Protein AF-A0A0Q5END2-F1 (afdb_monomer)

Foldseek 3Di:
DPPPPDDDPLVLLVLLVQCVDPPHPLVVSCVVVVHDSVVNVVSNVVRVPPDRDDDPPDDPQPDDDPVVVVVLCVLVVQLVVLCVVCVPPDLVVSLVSCVVGVVVSLVVSLVVLVVVLVVDDCVHPSVVVSCVCNVCSCVQCVCSNTSVDDNDCVVVCVVCVVVVVVPDD

Secondary structure (DSSP, 8-state):
--------HHHHHHHHHHHHSTT--HHHHHHHHT--HHHHHHHHHHHTTS--PPPPS--------HHHHHHHHHHHHHHHHHHHHTTTS-HHHHHHHIIIIIHHHHHHHHHHHHHHHHHS-TTSHHHHHHHHHHHTHHHHTGGGG-TTS-S-SHHHHHHHHHHHHT---

pLDDT: mean 84.84, std 13.51, range [31.88, 97.81]

Radius of gyration: 23.33 Å; Cα contacts (8 Å, |Δi|>4): 113; chains: 1; bounding box: 40×26×67 Å

Structure (mmCIF, N/CA/C/O backbone):
data_AF-A0A0Q5END2-F1
#
_entry.id   AF-A0A0Q5END2-F1
#
loop_
_atom_site.group_PDB
_atom_site.id
_atom_site.type_symbol
_atom_site.label_atom_id
_atom_site.label_alt_id
_atom_site.label_comp_id
_atom_site.label_asym_id
_atom_site.label_entity_id
_atom_site.label_seq_id
_atom_site.pdbx_PDB_ins_code
_atom_site.Cartn_x
_atom_site.Cartn_y
_atom_site.Cartn_z
_atom_site.occupancy
_atom_site.B_iso_or_equiv
_atom_site.auth_seq_id
_atom_site.auth_comp_id
_atom_site.auth_asym_id
_atom_site.auth_atom_id
_atom_site.pdbx_PDB_model_num
ATOM 1 N N . MET A 1 1 ? -13.188 -2.580 -18.849 1.00 35.12 1 MET A N 1
ATOM 2 C CA . MET A 1 1 ? -12.031 -1.657 -18.901 1.00 35.12 1 MET A CA 1
ATOM 3 C C . MET A 1 1 ? -10.994 -2.276 -19.834 1.00 35.12 1 MET A C 1
ATOM 5 O O . MET A 1 1 ? -10.419 -3.290 -19.471 1.00 35.12 1 MET A O 1
ATOM 9 N N . ARG A 1 2 ? -10.804 -1.771 -21.066 1.00 31.88 2 ARG A N 1
ATOM 10 C CA . ARG A 1 2 ? -9.728 -2.284 -21.938 1.00 31.88 2 ARG A CA 1
ATOM 11 C C . ARG A 1 2 ? -8.402 -1.859 -21.320 1.00 31.88 2 ARG A C 1
ATOM 13 O O . ARG A 1 2 ? -8.090 -0.669 -21.341 1.00 31.88 2 ARG A O 1
ATOM 20 N N . GLN A 1 3 ? -7.654 -2.800 -20.749 1.00 37.84 3 GLN A N 1
ATOM 21 C CA . GLN A 1 3 ? -6.280 -2.534 -20.344 1.00 37.84 3 GLN A CA 1
ATOM 22 C C . GLN A 1 3 ? -5.531 -2.031 -21.581 1.00 37.84 3 GLN A C 1
ATOM 24 O O . GLN A 1 3 ? -5.360 -2.754 -22.563 1.00 37.84 3 GLN A O 1
ATOM 29 N N . ARG A 1 4 ? -5.128 -0.757 -21.579 1.00 42.62 4 ARG A N 1
ATOM 30 C CA . ARG A 1 4 ? -4.182 -0.249 -22.572 1.00 42.62 4 ARG A CA 1
ATOM 31 C C . ARG A 1 4 ? -2.827 -0.846 -22.214 1.00 42.62 4 ARG A C 1
ATOM 33 O O . ARG A 1 4 ? -2.048 -0.216 -21.508 1.00 42.62 4 ARG A O 1
ATOM 40 N N . SER A 1 5 ? -2.577 -2.077 -22.658 1.00 53.75 5 SER A N 1
ATOM 41 C CA . SER A 1 5 ? -1.250 -2.678 -22.568 1.00 53.75 5 SER A CA 1
ATOM 42 C C . SER A 1 5 ? -0.277 -1.771 -23.322 1.00 53.75 5 SER A C 1
ATOM 44 O O . SER A 1 5 ? -0.381 -1.579 -24.538 1.00 53.75 5 SER A O 1
ATOM 46 N N . SER A 1 6 ? 0.610 -1.114 -22.577 1.00 71.12 6 SER A N 1
ATOM 47 C CA . SER A 1 6 ? 1.677 -0.311 -23.155 1.00 71.12 6 SER A CA 1
ATOM 48 C C . SER A 1 6 ? 2.852 -1.237 -23.426 1.00 71.12 6 SER A C 1
ATOM 50 O O . SER A 1 6 ? 3.578 -1.622 -22.514 1.00 71.12 6 SER A O 1
ATOM 52 N N . TYR A 1 7 ? 3.021 -1.623 -24.687 1.00 79.62 7 TYR A N 1
ATOM 53 C CA . TYR A 1 7 ? 4.130 -2.480 -25.089 1.00 79.62 7 TYR A CA 1
ATOM 54 C C . TYR A 1 7 ? 5.483 -1.776 -24.906 1.00 79.62 7 TYR A C 1
ATOM 56 O O . TYR A 1 7 ? 5.626 -0.585 -25.218 1.00 79.62 7 TYR A O 1
ATOM 64 N N . LEU A 1 8 ? 6.488 -2.532 -24.456 1.00 78.25 8 LEU A N 1
ATOM 65 C CA . LEU A 1 8 ? 7.863 -2.054 -24.303 1.00 78.25 8 LEU A CA 1
ATOM 66 C C . LEU A 1 8 ? 8.429 -1.568 -25.649 1.00 78.25 8 LEU A C 1
ATOM 68 O O . LEU A 1 8 ? 8.179 -2.160 -26.698 1.00 78.25 8 LEU A O 1
ATOM 72 N N . LYS A 1 9 ? 9.223 -0.489 -25.632 1.00 82.69 9 LYS A N 1
ATOM 73 C CA . LYS A 1 9 ? 9.888 0.057 -26.833 1.00 82.69 9 LYS A CA 1
ATOM 74 C C . LYS A 1 9 ? 10.705 -0.992 -27.620 1.00 82.69 9 LYS A C 1
ATOM 76 O O . LYS A 1 9 ? 10.513 -1.037 -28.833 1.00 82.69 9 LYS A O 1
ATOM 81 N N . PRO A 1 10 ? 11.562 -1.825 -26.993 1.00 80.69 10 PRO A N 1
ATOM 82 C CA . PRO A 1 10 ? 12.316 -2.851 -27.724 1.00 80.69 10 PRO A CA 1
ATOM 83 C C . PRO A 1 10 ? 11.417 -3.932 -28.340 1.00 80.69 10 PRO A C 1
ATOM 85 O O . PRO A 1 10 ? 11.658 -4.354 -29.465 1.00 80.69 10 PRO A O 1
ATOM 88 N N . PHE A 1 11 ? 10.312 -4.287 -27.680 1.00 84.50 11 PHE A N 1
ATOM 89 C CA . PHE A 1 11 ? 9.318 -5.208 -28.237 1.00 84.50 11 PHE A CA 1
ATOM 90 C C . PHE A 1 11 ? 8.635 -4.643 -29.489 1.00 84.50 11 PHE A C 1
ATOM 92 O O . PHE A 1 11 ? 8.530 -5.328 -30.502 1.00 84.50 11 PHE A O 1
ATOM 99 N N . LYS A 1 12 ? 8.237 -3.362 -29.472 1.00 88.19 12 LYS A N 1
ATOM 100 C CA . LYS A 1 12 ? 7.684 -2.695 -30.666 1.00 88.19 12 LYS A CA 1
ATOM 101 C C . LYS A 1 12 ? 8.675 -2.697 -31.834 1.00 88.19 12 LYS A C 1
ATOM 103 O O . LYS A 1 12 ? 8.259 -2.905 -32.969 1.00 88.19 12 LYS A O 1
ATOM 108 N N . ALA A 1 13 ? 9.963 -2.477 -31.556 1.00 86.81 13 ALA A N 1
ATOM 109 C CA . ALA A 1 13 ? 11.016 -2.521 -32.569 1.00 86.81 13 ALA A CA 1
ATOM 110 C C . ALA A 1 13 ? 11.184 -3.927 -33.163 1.00 86.81 13 ALA A C 1
ATOM 112 O O . ALA A 1 13 ? 11.225 -4.066 -34.382 1.00 86.81 13 ALA A O 1
ATOM 113 N N . GLN A 1 14 ? 11.195 -4.962 -32.319 1.00 86.12 14 GLN A N 1
ATOM 114 C CA . GLN A 1 14 ? 11.286 -6.355 -32.756 1.00 86.12 14 GLN A CA 1
ATOM 115 C C . GLN A 1 14 ? 10.126 -6.746 -33.680 1.00 86.12 14 GLN A C 1
ATOM 117 O O . GLN A 1 14 ? 10.360 -7.221 -34.789 1.00 86.12 14 GLN A O 1
ATOM 122 N N . VAL A 1 15 ? 8.882 -6.496 -33.258 1.00 88.50 15 VAL A N 1
ATOM 123 C CA . VAL A 1 15 ? 7.682 -6.827 -34.047 1.00 88.50 15 VAL A CA 1
ATOM 124 C C . VAL A 1 15 ? 7.697 -6.111 -35.402 1.00 88.50 15 VAL A C 1
ATOM 126 O O . VAL A 1 15 ? 7.313 -6.692 -36.416 1.00 88.50 15 VAL A O 1
ATOM 129 N N . VAL A 1 16 ? 8.176 -4.862 -35.449 1.00 89.44 16 VAL A N 1
ATOM 130 C CA . VAL A 1 16 ? 8.304 -4.112 -36.707 1.00 89.44 16 VAL A CA 1
ATOM 131 C C . VAL A 1 16 ? 9.389 -4.704 -37.607 1.00 89.44 16 VAL A C 1
ATOM 133 O O . VAL A 1 16 ? 9.127 -4.863 -38.794 1.00 89.44 16 VAL A O 1
ATOM 136 N N . GLN A 1 17 ? 10.554 -5.095 -37.083 1.00 87.56 17 GLN A N 1
ATOM 137 C CA . GLN A 1 17 ? 11.587 -5.744 -37.903 1.00 87.56 17 GLN A CA 1
ATOM 138 C C . GLN A 1 17 ? 11.162 -7.117 -38.426 1.00 87.56 17 GLN A C 1
ATOM 140 O O . GLN A 1 17 ? 11.473 -7.462 -39.562 1.00 87.56 17 GLN A O 1
ATOM 145 N N . GLU A 1 18 ? 10.412 -7.895 -37.645 1.00 86.75 18 GLU A N 1
ATOM 146 C CA . GLU A 1 18 ? 9.838 -9.156 -38.125 1.00 86.75 18 GLU A CA 1
ATOM 147 C C . GLU A 1 18 ? 8.884 -8.937 -39.305 1.00 86.75 18 GLU A C 1
ATOM 149 O O . GLU A 1 18 ? 8.900 -9.726 -40.246 1.00 86.75 18 GLU A O 1
ATOM 154 N N . CYS A 1 19 ? 8.131 -7.831 -39.315 1.00 88.94 19 CYS A N 1
ATOM 155 C CA . CYS A 1 19 ? 7.291 -7.444 -40.453 1.00 88.94 19 CYS A CA 1
ATOM 156 C C . CYS A 1 19 ? 8.081 -7.003 -41.696 1.00 88.94 19 CYS A C 1
ATOM 158 O O . CYS A 1 19 ? 7.506 -6.975 -42.780 1.00 88.94 19 CYS A O 1
ATOM 160 N N . LEU A 1 20 ? 9.350 -6.610 -41.551 1.00 86.69 20 LEU A N 1
ATOM 161 C CA . LEU A 1 20 ? 10.201 -6.149 -42.657 1.00 86.69 20 LEU A CA 1
ATOM 162 C C . LEU A 1 20 ? 10.998 -7.288 -43.313 1.00 86.69 20 LEU A C 1
ATOM 164 O O . LEU A 1 20 ? 11.637 -7.067 -44.341 1.00 86.69 20 LEU A O 1
ATOM 168 N N . LYS A 1 21 ? 10.963 -8.507 -42.754 1.00 84.88 21 LYS A N 1
ATOM 169 C CA . LYS A 1 21 ? 11.630 -9.675 -43.344 1.00 84.88 21 LYS A CA 1
ATOM 170 C C . LYS A 1 21 ? 10.970 -10.063 -44.681 1.00 84.88 21 LYS A C 1
ATOM 172 O O . LYS A 1 21 ? 9.739 -10.055 -44.770 1.00 84.88 21 LYS A O 1
ATOM 177 N N . PRO A 1 22 ? 11.745 -10.459 -45.709 1.00 81.19 22 PRO A N 1
ATOM 178 C CA . PRO A 1 22 ? 11.190 -10.932 -46.976 1.00 81.19 22 PRO A CA 1
ATOM 179 C C . PRO A 1 22 ? 10.211 -12.095 -46.756 1.00 81.19 22 PRO A C 1
ATOM 181 O O . PRO A 1 22 ? 10.548 -13.070 -46.089 1.00 81.19 22 PRO A O 1
ATOM 184 N N . GLY A 1 23 ? 8.990 -11.981 -47.289 1.00 78.81 23 GLY A N 1
ATOM 185 C CA . GLY A 1 23 ? 7.934 -12.994 -47.144 1.00 78.81 23 GLY A CA 1
ATOM 186 C C . GLY A 1 23 ? 7.081 -12.892 -45.870 1.00 78.81 23 GLY A C 1
ATOM 187 O O . GLY A 1 23 ? 6.100 -13.623 -45.746 1.00 78.81 23 GLY A O 1
ATOM 188 N N . ALA A 1 24 ? 7.386 -11.979 -44.942 1.00 82.06 24 ALA A N 1
ATOM 189 C CA . ALA A 1 24 ? 6.563 -11.760 -43.756 1.00 82.06 24 ALA A CA 1
ATOM 190 C C . ALA A 1 24 ? 5.330 -10.892 -44.070 1.00 82.06 24 ALA A C 1
ATOM 192 O O . ALA A 1 24 ? 5.428 -9.812 -44.651 1.00 82.06 24 ALA A O 1
ATOM 193 N N . SER A 1 25 ? 4.149 -11.338 -43.636 1.00 88.19 25 SER A N 1
ATOM 194 C CA . SER A 1 25 ? 2.921 -10.537 -43.669 1.00 88.19 25 SER A CA 1
ATOM 195 C C . SER A 1 25 ? 2.662 -9.909 -42.303 1.00 88.19 25 SER A C 1
ATOM 197 O O . SER A 1 25 ? 2.681 -10.605 -41.288 1.00 88.19 25 SER A O 1
ATOM 199 N N . VAL A 1 26 ? 2.315 -8.617 -42.275 1.00 86.19 26 VAL A N 1
ATOM 200 C CA . VAL A 1 26 ? 1.915 -7.904 -41.043 1.00 86.19 26 VAL A CA 1
ATOM 201 C C . VAL A 1 26 ? 0.781 -8.636 -40.317 1.00 86.19 26 VAL A C 1
ATOM 203 O O . VAL A 1 26 ? 0.742 -8.642 -39.091 1.00 86.19 26 VAL A O 1
ATOM 206 N N . SER A 1 27 ? -0.127 -9.283 -41.053 1.00 84.69 27 SER A N 1
ATOM 207 C CA . SER A 1 27 ? -1.217 -10.076 -40.472 1.00 84.69 27 SER A CA 1
ATOM 208 C C . SER A 1 27 ? -0.718 -11.376 -39.832 1.00 84.69 27 SER A C 1
ATOM 210 O O . SER A 1 27 ? -1.225 -11.771 -38.789 1.00 84.69 27 SER A O 1
ATOM 212 N N . SER A 1 28 ? 0.300 -12.015 -40.413 1.00 85.88 28 SER A N 1
ATOM 213 C CA . SER A 1 28 ? 0.910 -13.228 -39.852 1.00 85.88 28 SER A CA 1
ATOM 214 C C . SER A 1 28 ? 1.680 -12.920 -38.567 1.00 85.88 28 SER A C 1
ATOM 216 O O . SER A 1 28 ? 1.542 -13.636 -37.580 1.00 85.88 28 SER A O 1
ATOM 218 N N . VAL A 1 29 ? 2.441 -11.820 -38.556 1.00 87.81 29 VAL A N 1
ATOM 219 C CA . VAL A 1 29 ? 3.177 -11.348 -37.370 1.00 87.81 29 VAL A CA 1
ATOM 220 C C . VAL A 1 29 ? 2.207 -10.861 -36.281 1.00 87.81 29 VAL A C 1
ATOM 222 O O . VAL A 1 29 ? 2.410 -11.091 -35.094 1.00 87.81 29 VAL A O 1
ATOM 225 N N . ALA A 1 30 ? 1.096 -10.230 -36.666 1.00 88.00 30 ALA A N 1
ATOM 226 C CA . ALA A 1 30 ? 0.017 -9.876 -35.744 1.00 88.00 30 ALA A CA 1
ATOM 227 C C . ALA A 1 30 ? -0.544 -11.100 -35.001 1.00 88.00 30 ALA A C 1
ATOM 229 O O . ALA A 1 30 ? -0.696 -11.052 -33.781 1.00 88.00 30 ALA A O 1
ATOM 230 N N . ILE A 1 31 ? -0.807 -12.198 -35.718 1.00 86.12 31 ILE A N 1
ATOM 231 C CA . ILE A 1 31 ? -1.319 -13.443 -35.128 1.00 86.12 31 ILE A CA 1
ATOM 232 C C . ILE A 1 31 ? -0.282 -14.071 -34.193 1.00 86.12 31 ILE A C 1
ATOM 234 O O . ILE A 1 31 ? -0.633 -14.425 -33.071 1.00 86.12 31 ILE A O 1
ATOM 238 N N . SER A 1 32 ? 0.987 -14.155 -34.607 1.00 82.81 32 SER A N 1
ATOM 239 C CA . SER A 1 32 ? 2.033 -14.796 -33.796 1.00 82.81 32 SER A CA 1
ATOM 240 C C . SER A 1 32 ? 2.274 -14.093 -32.458 1.00 82.81 32 SER A C 1
ATOM 242 O O . SER A 1 32 ? 2.591 -14.750 -31.473 1.00 82.81 32 SER A O 1
ATOM 244 N N . HIS A 1 33 ? 2.102 -12.769 -32.412 1.00 84.38 33 HIS A N 1
ATOM 245 C CA . HIS A 1 33 ? 2.287 -11.965 -31.198 1.00 84.38 33 HIS A CA 1
ATOM 246 C C . HIS A 1 33 ? 0.977 -11.637 -30.462 1.00 84.38 33 HIS A C 1
ATOM 248 O O . HIS A 1 33 ? 1.009 -10.963 -29.433 1.00 84.38 33 HIS A O 1
ATOM 254 N N . GLY A 1 34 ? -0.183 -12.058 -30.982 1.00 84.62 34 GLY A N 1
ATOM 255 C CA . GLY A 1 34 ? -1.494 -11.711 -30.417 1.00 84.62 34 GLY A CA 1
ATOM 256 C C . GLY A 1 34 ? -1.815 -10.208 -30.464 1.00 84.62 34 GLY A C 1
ATOM 257 O O . GLY A 1 34 ? -2.569 -9.700 -29.633 1.00 84.62 34 GLY A O 1
ATOM 258 N N . ILE A 1 35 ? -1.234 -9.469 -31.415 1.00 87.94 35 ILE A N 1
ATOM 259 C CA . ILE A 1 35 ? -1.378 -8.012 -31.553 1.00 87.94 35 ILE A CA 1
ATOM 260 C C . ILE A 1 35 ? -2.299 -7.701 -32.730 1.00 87.94 35 ILE A C 1
ATOM 262 O O . ILE A 1 35 ? -2.184 -8.285 -33.799 1.00 87.94 35 ILE A O 1
ATOM 266 N N . ASN A 1 36 ? -3.176 -6.704 -32.602 1.00 87.38 36 ASN A N 1
ATOM 267 C CA . ASN A 1 36 ? -3.969 -6.242 -33.741 1.00 87.38 36 ASN A CA 1
ATOM 268 C C . ASN A 1 36 ? -3.071 -5.620 -34.835 1.00 87.38 36 ASN A C 1
ATOM 270 O O . ASN A 1 36 ? -2.313 -4.686 -34.570 1.00 87.38 36 ASN A O 1
ATOM 274 N N . ALA A 1 37 ? -3.215 -6.055 -36.090 1.00 88.12 37 ALA A N 1
ATOM 275 C CA . ALA A 1 37 ? -2.413 -5.565 -37.217 1.00 88.12 37 ALA A CA 1
ATOM 276 C C . ALA A 1 37 ? -2.473 -4.033 -37.418 1.00 88.12 37 ALA A C 1
ATOM 278 O O . ALA A 1 37 ? -1.511 -3.426 -37.886 1.00 88.12 37 ALA A O 1
ATOM 279 N N . SER A 1 38 ? -3.576 -3.368 -37.048 1.00 88.38 38 SER A N 1
ATOM 280 C CA . SER A 1 38 ? -3.676 -1.897 -37.084 1.00 88.38 38 SER A CA 1
ATOM 281 C C . SER A 1 38 ? -2.704 -1.207 -36.120 1.00 88.38 38 SER A C 1
ATOM 283 O O . SER A 1 38 ? -2.240 -0.103 -36.398 1.00 88.38 38 SER A O 1
ATOM 285 N N . VAL A 1 39 ? -2.356 -1.862 -35.010 1.00 88.75 39 VAL A N 1
ATOM 286 C CA . VAL A 1 39 ? -1.393 -1.363 -34.024 1.00 88.75 39 VAL A CA 1
ATOM 287 C C . VAL A 1 39 ? 0.025 -1.455 -34.582 1.00 88.75 39 VAL A C 1
ATOM 289 O O . VAL A 1 39 ? 0.769 -0.482 -34.500 1.00 88.75 39 VAL A O 1
ATOM 292 N N . ILE A 1 40 ? 0.367 -2.567 -35.238 1.00 88.00 40 ILE A N 1
ATOM 293 C CA . ILE A 1 40 ? 1.675 -2.754 -35.886 1.00 88.00 40 ILE A CA 1
ATOM 294 C C . ILE A 1 40 ? 1.878 -1.731 -37.013 1.00 88.00 40 ILE A C 1
ATOM 296 O O . ILE A 1 40 ? 2.938 -1.113 -37.106 1.00 88.00 40 ILE A O 1
ATOM 300 N N . ARG A 1 41 ? 0.837 -1.453 -37.813 1.00 88.88 41 ARG A N 1
ATOM 301 C CA . ARG A 1 41 ? 0.872 -0.405 -38.854 1.00 88.88 41 ARG A CA 1
ATOM 302 C C . ARG A 1 41 ? 1.186 0.986 -38.304 1.00 88.88 41 ARG A C 1
ATOM 304 O O . ARG A 1 41 ? 1.881 1.749 -38.964 1.00 88.88 41 ARG A O 1
ATOM 311 N N . LYS A 1 42 ? 0.737 1.305 -37.085 1.00 90.75 42 LYS A N 1
ATOM 312 C CA . LYS A 1 42 ? 1.094 2.564 -36.409 1.00 90.75 42 LYS A CA 1
ATOM 313 C C . LYS A 1 42 ? 2.552 2.590 -35.944 1.00 90.75 42 LYS A C 1
ATOM 315 O O . LYS A 1 42 ? 3.124 3.666 -35.817 1.00 90.75 42 LYS A O 1
ATOM 320 N N . TRP A 1 43 ? 3.152 1.435 -35.662 1.00 91.38 43 TRP A N 1
ATOM 321 C CA . TRP A 1 43 ? 4.543 1.342 -3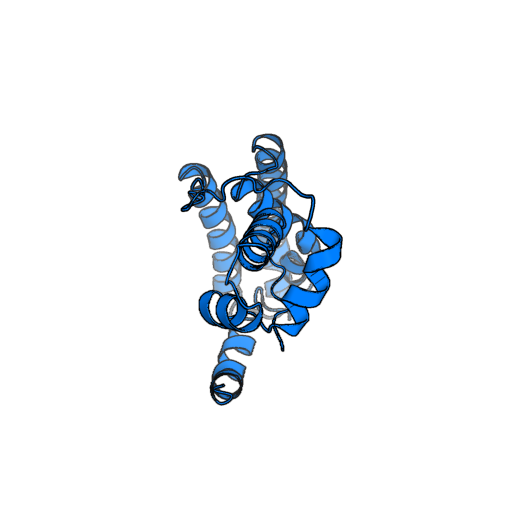5.205 1.00 91.38 43 TRP A CA 1
ATOM 322 C C . TRP A 1 43 ? 5.551 1.343 -36.350 1.00 91.38 43 TRP A C 1
ATOM 324 O O . TRP A 1 43 ? 6.653 1.851 -36.163 1.00 91.38 43 TRP A O 1
ATOM 334 N N . LEU A 1 44 ? 5.166 0.837 -37.523 1.00 88.19 44 LEU A N 1
ATOM 335 C CA . LEU A 1 44 ? 5.999 0.774 -38.725 1.00 88.19 44 LEU A CA 1
ATOM 336 C C . LEU A 1 44 ? 6.795 2.066 -39.001 1.00 88.19 44 LEU A C 1
ATOM 338 O O . LEU A 1 44 ? 8.018 1.979 -39.019 1.00 88.19 44 LEU A O 1
ATOM 342 N N . PRO A 1 45 ? 6.191 3.265 -39.123 1.00 90.31 45 PRO A N 1
ATOM 343 C CA . PRO A 1 45 ? 6.963 4.484 -39.397 1.00 90.31 45 PRO A CA 1
ATOM 344 C C . PRO A 1 45 ? 7.853 4.941 -38.227 1.00 90.31 45 PRO A C 1
ATOM 346 O O . PRO A 1 45 ? 8.793 5.695 -38.431 1.00 90.31 45 PRO A O 1
ATOM 349 N N . ILE A 1 46 ? 7.579 4.503 -36.995 1.00 88.44 46 ILE A N 1
ATOM 350 C CA . ILE A 1 46 ? 8.265 4.976 -35.777 1.00 88.44 46 ILE A CA 1
ATOM 351 C C . ILE A 1 46 ? 9.485 4.106 -35.431 1.00 88.44 46 ILE A C 1
ATOM 353 O O . ILE A 1 46 ? 10.412 4.563 -34.754 1.00 88.44 46 ILE A O 1
ATOM 357 N N . TYR A 1 47 ? 9.457 2.833 -35.831 1.00 87.44 47 TYR A N 1
ATOM 358 C CA . TYR A 1 47 ? 10.431 1.819 -35.423 1.00 87.44 47 TYR A CA 1
ATOM 359 C C . TYR A 1 47 ? 11.134 1.118 -36.597 1.00 87.44 47 TYR A C 1
ATOM 361 O O . TYR A 1 47 ? 11.979 0.264 -36.337 1.00 87.44 47 TYR A O 1
ATOM 369 N N . ARG A 1 48 ? 10.836 1.485 -37.856 1.00 83.19 48 ARG A N 1
ATOM 370 C CA . ARG A 1 48 ? 11.475 0.919 -39.062 1.00 83.19 48 ARG A CA 1
ATOM 371 C C . ARG A 1 48 ? 13.001 0.992 -39.016 1.00 83.19 48 ARG A C 1
ATOM 373 O O . ARG A 1 48 ? 13.646 -0.009 -39.288 1.00 83.19 48 ARG A O 1
ATOM 380 N N . ASP A 1 49 ? 13.551 2.136 -38.622 1.00 83.38 49 ASP A N 1
ATOM 381 C CA . ASP A 1 49 ? 15.003 2.372 -38.640 1.00 83.38 49 ASP A CA 1
ATOM 382 C C . ASP A 1 49 ? 15.645 2.212 -37.254 1.00 83.38 49 ASP A C 1
ATOM 384 O O . ASP A 1 49 ? 16.805 2.562 -37.040 1.00 83.38 49 ASP A O 1
ATOM 388 N N . LYS A 1 50 ? 14.887 1.713 -36.267 1.00 80.50 50 LYS A N 1
ATOM 389 C CA . LYS A 1 50 ? 15.400 1.544 -34.906 1.00 80.50 50 LYS A CA 1
ATOM 390 C C . LYS A 1 50 ? 16.083 0.187 -34.758 1.00 80.50 50 LYS A C 1
ATOM 392 O O . LYS A 1 50 ? 15.479 -0.826 -35.116 1.00 80.50 50 LYS A O 1
ATOM 397 N N . PRO A 1 51 ? 17.290 0.141 -34.167 1.00 72.12 51 PRO A N 1
ATOM 398 C CA . PRO A 1 51 ? 17.972 -1.116 -33.911 1.00 72.12 51 PRO A CA 1
ATOM 399 C C . PRO A 1 51 ? 17.159 -1.975 -32.937 1.00 72.12 51 PRO A C 1
ATOM 401 O O . PRO A 1 51 ? 16.604 -1.478 -31.949 1.00 72.12 51 PRO A O 1
ATOM 404 N N . VAL A 1 52 ? 17.092 -3.277 -33.213 1.00 69.94 52 VAL A N 1
ATOM 405 C CA . VAL A 1 52 ? 16.486 -4.253 -32.300 1.00 69.94 52 VAL A CA 1
ATOM 406 C C . VAL A 1 52 ? 17.503 -4.541 -31.214 1.00 69.94 52 VAL A C 1
ATOM 408 O O . VAL A 1 52 ? 18.439 -5.309 -31.412 1.00 69.94 52 VAL A O 1
ATOM 411 N N . ALA A 1 53 ? 17.327 -3.909 -30.058 1.00 67.88 53 ALA A N 1
ATOM 412 C CA . ALA A 1 53 ? 17.981 -4.395 -28.856 1.00 67.88 53 ALA A CA 1
ATOM 413 C C . ALA A 1 53 ? 17.404 -5.789 -28.543 1.00 67.88 53 ALA A C 1
ATOM 415 O O . ALA A 1 53 ? 16.173 -5.919 -28.532 1.00 67.88 53 ALA A O 1
ATOM 416 N N . PRO A 1 54 ? 18.237 -6.817 -28.298 1.00 63.44 54 PRO A N 1
ATOM 417 C CA . PRO A 1 54 ? 17.743 -8.121 -27.887 1.00 63.44 54 PRO A CA 1
ATOM 418 C C . PRO A 1 54 ? 16.880 -7.941 -26.638 1.00 63.44 54 PRO A C 1
ATOM 420 O O . PRO A 1 54 ? 17.341 -7.392 -25.635 1.00 63.44 54 PRO A O 1
ATOM 423 N N . LEU A 1 55 ? 15.619 -8.372 -26.696 1.00 59.66 55 LEU A N 1
ATOM 424 C CA . LEU A 1 55 ? 14.856 -8.544 -25.470 1.00 59.66 55 LEU A CA 1
ATOM 425 C C . LEU A 1 55 ? 15.518 -9.691 -24.703 1.00 59.66 55 LEU A C 1
ATOM 427 O O . LEU A 1 55 ? 15.632 -10.783 -25.264 1.00 59.66 55 LEU A O 1
ATOM 431 N N . PRO A 1 56 ? 15.958 -9.499 -23.450 1.00 55.62 56 PRO A N 1
ATOM 432 C CA . PRO A 1 56 ? 16.296 -10.646 -22.629 1.00 55.62 56 PRO A CA 1
ATOM 433 C C . PRO A 1 56 ? 15.033 -11.508 -22.515 1.00 55.62 56 PRO A C 1
ATOM 435 O O . PRO A 1 56 ? 13.982 -11.024 -22.091 1.00 55.62 56 PRO A O 1
ATOM 438 N N . ALA A 1 57 ? 15.132 -12.775 -22.932 1.00 61.19 57 ALA A N 1
ATOM 439 C CA . ALA A 1 57 ? 14.027 -13.744 -22.925 1.00 61.19 57 ALA A CA 1
ATOM 440 C C . ALA A 1 57 ? 13.400 -13.923 -21.528 1.00 61.19 57 ALA A C 1
ATOM 442 O O . ALA A 1 57 ? 12.270 -14.379 -21.387 1.00 61.19 57 ALA A O 1
ATOM 443 N N . PHE A 1 58 ? 14.133 -13.505 -20.499 1.00 57.19 58 PHE A N 1
ATOM 444 C CA . PHE A 1 58 ? 13.706 -13.402 -19.122 1.00 57.19 58 PHE A CA 1
ATOM 445 C C . PHE A 1 58 ? 14.382 -12.163 -18.531 1.00 57.19 58 PHE A C 1
ATOM 447 O O . PHE A 1 58 ? 15.609 -12.100 -18.475 1.00 57.19 58 PHE A O 1
ATOM 454 N N . VAL A 1 59 ? 13.606 -11.159 -18.117 1.00 58.88 59 VAL A N 1
ATOM 455 C CA . VAL A 1 59 ? 14.113 -10.157 -17.173 1.00 58.88 59 VAL A CA 1
ATOM 456 C C . VAL A 1 59 ? 13.921 -10.783 -15.796 1.00 58.88 59 VAL A C 1
ATOM 458 O O . VAL A 1 59 ? 12.778 -10.807 -15.332 1.00 58.88 59 VAL A O 1
ATOM 461 N N . PRO A 1 60 ? 14.968 -11.322 -15.143 1.00 51.53 60 PRO A N 1
ATOM 462 C CA . PRO A 1 60 ? 14.838 -11.728 -13.756 1.00 51.53 60 PRO A CA 1
ATOM 463 C C . PRO A 1 60 ? 14.390 -10.502 -12.967 1.00 51.53 60 PRO A C 1
ATOM 465 O O . PRO A 1 60 ? 15.097 -9.494 -12.904 1.00 51.53 60 PRO A O 1
ATOM 468 N N . LEU A 1 61 ? 13.189 -10.570 -12.391 1.00 57.56 61 LEU A N 1
ATOM 469 C CA . LEU A 1 61 ? 12.824 -9.661 -11.319 1.00 57.56 61 LEU A CA 1
ATOM 470 C C . LEU A 1 61 ? 13.836 -9.940 -10.221 1.00 57.56 61 LEU A C 1
ATOM 472 O O . LEU A 1 61 ? 13.784 -11.004 -9.608 1.00 57.56 61 LEU A O 1
ATOM 476 N N . GLN A 1 62 ? 14.802 -9.041 -10.034 1.00 60.19 62 GLN A N 1
ATOM 477 C CA . GLN A 1 62 ? 15.685 -9.160 -8.889 1.00 60.19 62 GLN A CA 1
ATOM 478 C C . GLN A 1 62 ? 14.792 -9.081 -7.651 1.00 60.19 62 GLN A C 1
ATOM 480 O O . GLN A 1 62 ? 14.105 -8.066 -7.475 1.00 60.19 62 GLN A O 1
ATOM 485 N N . PRO A 1 63 ? 14.697 -10.170 -6.870 1.00 60.09 63 PRO A N 1
ATOM 486 C CA . PRO A 1 63 ? 13.829 -10.183 -5.717 1.00 60.09 63 PRO A CA 1
ATOM 487 C C . PRO A 1 63 ? 14.345 -9.136 -4.739 1.00 60.09 63 PRO A C 1
ATOM 489 O O . PRO A 1 63 ? 15.554 -8.964 -4.567 1.00 60.09 63 PRO A O 1
ATOM 492 N N . MET A 1 64 ? 13.409 -8.438 -4.102 1.00 63.22 64 MET A N 1
ATOM 493 C CA . MET A 1 64 ? 13.702 -7.639 -2.919 1.00 63.22 64 MET A CA 1
ATOM 494 C C . MET A 1 64 ? 14.597 -8.446 -1.974 1.00 63.22 64 MET A C 1
ATOM 496 O O . MET A 1 64 ? 14.294 -9.624 -1.745 1.00 63.22 64 MET A O 1
ATOM 500 N N . PRO A 1 65 ? 15.662 -7.858 -1.398 1.00 70.00 65 PRO A N 1
ATOM 501 C CA . PRO A 1 65 ? 16.392 -8.538 -0.344 1.00 70.00 65 PRO A CA 1
ATOM 502 C C . PRO A 1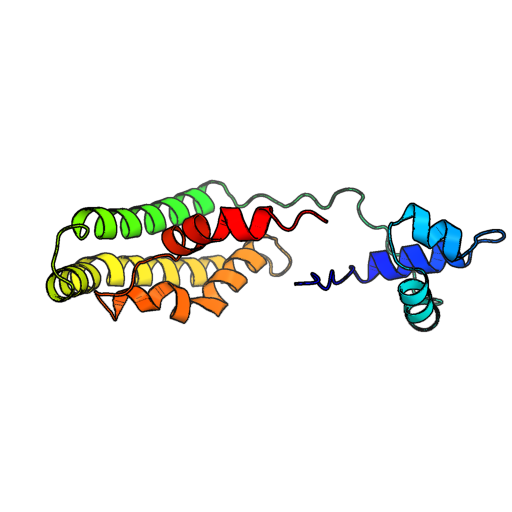 65 ? 15.392 -8.934 0.745 1.00 70.00 65 PRO A C 1
ATOM 504 O O . PRO A 1 65 ? 14.588 -8.110 1.182 1.00 70.00 65 PRO A O 1
ATOM 507 N N . LYS A 1 66 ? 15.412 -10.208 1.147 1.00 73.75 66 LYS A N 1
ATOM 508 C CA . LYS A 1 66 ? 14.412 -10.817 2.042 1.00 73.75 66 LYS A CA 1
ATOM 509 C C . LYS A 1 66 ? 14.140 -9.967 3.295 1.00 73.75 66 LYS A C 1
ATOM 511 O O . LYS A 1 66 ? 12.988 -9.774 3.662 1.00 73.75 66 LYS A O 1
ATOM 516 N N . GLN A 1 67 ? 15.192 -9.374 3.854 1.00 73.62 67 GLN A N 1
ATOM 517 C CA . GLN A 1 67 ? 15.143 -8.495 5.027 1.00 73.62 67 GLN A CA 1
ATOM 518 C C . GLN A 1 67 ? 14.301 -7.224 4.807 1.00 73.62 67 GLN A C 1
ATOM 520 O O . GLN A 1 67 ? 13.548 -6.831 5.694 1.00 73.62 67 GLN A O 1
ATOM 525 N N . LEU A 1 68 ? 14.369 -6.598 3.622 1.00 75.69 68 LEU A N 1
ATOM 526 C CA . LEU A 1 68 ? 13.549 -5.419 3.311 1.00 75.69 68 LEU A CA 1
ATOM 527 C C . LEU A 1 68 ? 12.064 -5.792 3.232 1.00 75.69 68 LEU A C 1
ATOM 529 O O . LEU A 1 68 ? 11.207 -5.055 3.716 1.00 75.69 68 LEU A O 1
ATOM 533 N N . ALA A 1 69 ? 11.752 -6.934 2.616 1.00 81.56 69 ALA A N 1
ATOM 534 C CA . ALA A 1 69 ? 10.376 -7.405 2.509 1.00 81.56 69 ALA A CA 1
ATOM 535 C C . ALA A 1 69 ? 9.793 -7.759 3.888 1.00 81.56 69 ALA A C 1
ATOM 537 O O . ALA A 1 69 ? 8.659 -7.392 4.182 1.00 81.56 69 ALA A O 1
ATOM 538 N N . GLU A 1 70 ? 10.573 -8.416 4.747 1.00 86.25 70 GLU A N 1
ATOM 539 C CA . GLU A 1 70 ? 10.169 -8.763 6.115 1.00 86.25 70 GLU A CA 1
ATOM 540 C C . GLU A 1 70 ? 9.864 -7.526 6.961 1.00 86.25 70 GLU A C 1
ATOM 542 O O . GLU A 1 70 ? 8.838 -7.492 7.640 1.00 86.25 70 GLU A O 1
ATOM 547 N N . GLN A 1 71 ? 10.700 -6.487 6.882 1.00 86.56 71 GLN A N 1
ATOM 548 C CA . GLN A 1 71 ? 10.472 -5.254 7.634 1.00 86.56 71 GLN A CA 1
ATOM 549 C C . GLN A 1 71 ? 9.190 -4.539 7.186 1.00 86.56 71 GLN A C 1
ATOM 551 O O . GLN A 1 71 ? 8.383 -4.146 8.029 1.00 86.56 71 GLN A O 1
ATOM 556 N N . ALA A 1 72 ? 8.954 -4.437 5.873 1.00 87.88 72 ALA A N 1
ATOM 557 C CA . ALA A 1 72 ? 7.712 -3.874 5.346 1.00 87.88 72 ALA A CA 1
ATOM 558 C C . ALA A 1 72 ? 6.482 -4.673 5.809 1.00 87.88 72 ALA A C 1
ATOM 560 O O . ALA A 1 72 ? 5.495 -4.091 6.261 1.00 87.88 72 ALA A O 1
ATOM 561 N N . LEU A 1 73 ? 6.548 -6.008 5.739 1.00 91.31 73 LEU A N 1
ATOM 562 C CA . LEU A 1 73 ? 5.469 -6.890 6.188 1.00 91.31 73 LEU A CA 1
ATOM 563 C C . LEU A 1 73 ? 5.201 -6.758 7.687 1.00 91.31 73 LEU A C 1
ATOM 565 O O . LEU A 1 73 ? 4.041 -6.773 8.089 1.00 91.31 73 LEU A O 1
ATOM 569 N N . HIS A 1 74 ? 6.241 -6.591 8.505 1.00 92.75 74 HIS A N 1
ATOM 570 C CA . HIS A 1 74 ? 6.090 -6.389 9.942 1.00 92.75 74 HIS A CA 1
ATOM 571 C C . HIS A 1 74 ? 5.354 -5.079 10.248 1.00 92.75 74 HIS A C 1
ATOM 573 O O . HIS A 1 74 ? 4.384 -5.080 11.005 1.00 92.75 74 HIS A O 1
ATOM 579 N N . SER A 1 75 ? 5.757 -3.969 9.619 1.00 92.19 75 SER A N 1
ATOM 580 C CA . SER A 1 75 ? 5.081 -2.677 9.790 1.00 92.19 75 SER A CA 1
ATOM 581 C C . SER A 1 75 ? 3.624 -2.726 9.332 1.00 92.19 75 SER A C 1
ATOM 583 O O . SER A 1 75 ? 2.740 -2.277 10.057 1.00 92.19 75 SER A O 1
ATOM 585 N N . ILE A 1 76 ? 3.356 -3.317 8.163 1.00 93.94 76 ILE A N 1
ATOM 586 C CA . ILE A 1 76 ? 1.990 -3.484 7.648 1.00 93.94 76 ILE A CA 1
ATOM 587 C C . ILE A 1 76 ? 1.170 -4.372 8.593 1.00 93.94 76 ILE A C 1
ATOM 589 O O . ILE A 1 76 ? 0.047 -4.021 8.943 1.00 93.94 76 ILE A O 1
ATOM 593 N N . GLY A 1 77 ? 1.734 -5.488 9.059 1.00 95.50 77 GLY A N 1
ATOM 594 C CA . GLY A 1 77 ? 1.087 -6.386 10.014 1.00 95.50 77 GLY A CA 1
ATOM 595 C C . GLY A 1 77 ? 0.692 -5.687 11.316 1.00 95.50 77 GLY A C 1
ATOM 596 O O . GLY A 1 77 ? -0.402 -5.939 11.820 1.00 95.50 77 GLY A O 1
ATOM 597 N N . GLY A 1 78 ? 1.533 -4.770 11.806 1.00 95.81 78 GLY A N 1
ATOM 598 C CA . GLY A 1 78 ? 1.238 -3.921 12.960 1.00 95.81 78 GLY A CA 1
ATOM 599 C C . GLY A 1 78 ? 0.048 -2.984 12.733 1.00 95.81 78 GLY A C 1
ATOM 600 O O . GLY A 1 78 ? -0.808 -2.878 13.605 1.00 95.81 78 GLY A O 1
ATOM 601 N N . LEU A 1 79 ? -0.072 -2.371 11.550 1.00 96.38 79 LEU A N 1
ATOM 602 C CA . LEU A 1 79 ? -1.240 -1.545 11.208 1.00 96.38 79 LEU A CA 1
ATOM 603 C C . LEU A 1 79 ? -2.536 -2.369 11.228 1.00 96.38 79 LEU A C 1
ATOM 605 O O . LEU A 1 79 ? -3.521 -1.962 11.832 1.00 96.38 79 LEU A O 1
ATOM 609 N N . TYR A 1 80 ? -2.521 -3.570 10.641 1.00 95.94 80 TYR A N 1
ATOM 610 C CA . TYR A 1 80 ? -3.686 -4.461 10.671 1.00 95.94 80 TYR A CA 1
ATOM 611 C C . TYR A 1 80 ? -3.995 -5.016 12.066 1.00 95.94 80 TYR A C 1
ATOM 613 O O . TYR A 1 80 ? -5.132 -5.404 12.322 1.00 95.94 80 TYR A O 1
ATOM 621 N N . GLU A 1 81 ? -3.014 -5.089 12.965 1.00 96.62 81 GLU A N 1
ATOM 622 C CA . GLU A 1 81 ? -3.254 -5.459 14.361 1.00 96.62 81 GLU A CA 1
ATOM 623 C C . GLU A 1 81 ? -4.035 -4.368 15.099 1.00 96.62 81 GLU A C 1
ATOM 625 O O . GLU A 1 81 ? -4.999 -4.682 15.793 1.00 96.62 81 GLU A O 1
ATOM 630 N N . VAL A 1 82 ? -3.705 -3.093 14.869 1.00 95.94 82 VAL A N 1
ATOM 631 C CA . VAL A 1 82 ? -4.493 -1.967 15.399 1.00 95.94 82 VAL A CA 1
ATOM 632 C C . VAL A 1 82 ? -5.940 -2.038 14.905 1.00 95.94 82 VAL A C 1
ATOM 634 O O . VAL A 1 82 ? -6.873 -1.920 15.696 1.00 95.94 82 VAL A O 1
ATOM 637 N N . GLU A 1 83 ? -6.149 -2.321 13.619 1.00 95.94 83 GLU A N 1
ATOM 638 C CA . GLU A 1 83 ? -7.499 -2.459 13.054 1.00 95.94 83 GLU A CA 1
ATOM 639 C C . GLU A 1 83 ? -8.264 -3.670 13.611 1.00 95.94 83 GLU A C 1
ATOM 641 O O . GLU A 1 83 ? -9.483 -3.610 13.770 1.00 95.94 83 GLU A O 1
ATOM 646 N N . ARG A 1 84 ? -7.569 -4.764 13.954 1.00 95.31 84 ARG A N 1
ATOM 647 C CA . ARG A 1 84 ? -8.187 -5.909 14.644 1.00 95.31 84 ARG A CA 1
ATOM 648 C C . ARG A 1 84 ? -8.673 -5.532 16.040 1.00 95.31 84 ARG A C 1
ATOM 650 O O . ARG A 1 84 ? -9.759 -5.958 16.421 1.00 95.31 84 ARG A O 1
ATOM 657 N N . GLN A 1 85 ? -7.899 -4.735 16.772 1.00 94.38 85 GLN A N 1
ATOM 658 C CA . GLN A 1 85 ? -8.278 -4.247 18.101 1.00 94.38 85 GLN A CA 1
ATOM 659 C C . GLN A 1 85 ? -9.441 -3.251 18.024 1.00 94.38 85 GLN A C 1
ATOM 661 O O . GLN A 1 85 ? -10.351 -3.304 18.846 1.00 94.38 85 GLN A O 1
ATOM 666 N N . ALA A 1 86 ? -9.465 -2.405 16.991 1.00 93.56 86 ALA A N 1
ATOM 667 C CA . ALA A 1 86 ? -10.497 -1.388 16.804 1.00 93.56 86 ALA A CA 1
ATOM 668 C C . ALA A 1 86 ? -11.800 -1.872 16.148 1.00 93.56 86 ALA A C 1
ATOM 670 O O . ALA A 1 86 ? -12.660 -1.054 15.797 1.00 93.56 86 ALA A O 1
ATOM 671 N N . LYS A 1 87 ? -11.949 -3.186 15.948 1.00 90.56 87 LYS A N 1
ATOM 672 C CA . LYS A 1 87 ? -13.054 -3.773 15.184 1.00 90.56 87 LYS A CA 1
ATOM 673 C C . LYS A 1 87 ? -14.430 -3.422 15.756 1.00 90.56 87 LYS A C 1
ATOM 675 O O . LYS A 1 87 ? -15.303 -3.016 14.996 1.00 90.56 87 LYS A O 1
ATOM 680 N N . ASP A 1 88 ? -14.593 -3.544 17.072 1.00 93.06 88 ASP A N 1
ATOM 681 C CA . ASP A 1 88 ? -15.876 -3.353 17.766 1.00 93.06 88 ASP A CA 1
ATOM 682 C C . ASP A 1 88 ? -15.956 -2.000 18.508 1.00 93.06 88 ASP A C 1
ATOM 684 O O . ASP A 1 88 ? -16.882 -1.759 19.279 1.00 93.06 88 ASP A O 1
ATOM 688 N N . MET A 1 89 ? -14.982 -1.112 18.276 1.00 94.12 89 MET A N 1
ATOM 689 C CA . MET A 1 89 ? -14.930 0.240 18.843 1.00 94.12 89 MET A CA 1
ATOM 690 C C . MET A 1 89 ? -15.789 1.217 18.031 1.00 94.12 89 MET A C 1
ATOM 692 O O . MET A 1 89 ? -16.004 1.023 16.829 1.00 94.12 89 MET A O 1
ATOM 696 N N . SER A 1 90 ? -16.239 2.297 18.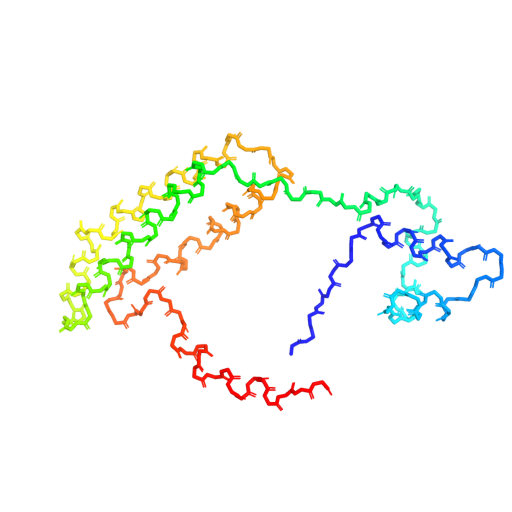673 1.00 96.19 90 SER A N 1
ATOM 697 C CA . SER A 1 90 ? -16.854 3.423 17.963 1.00 96.19 90 SER A CA 1
ATOM 698 C C . SER A 1 90 ? -15.846 4.123 17.045 1.00 96.19 90 SER A C 1
ATOM 700 O O . SER A 1 90 ? -14.632 3.981 17.206 1.00 96.19 90 SER A O 1
ATOM 702 N N . ASP A 1 91 ? -16.330 4.913 16.085 1.00 95.44 91 ASP A N 1
ATOM 703 C CA . ASP A 1 91 ? -15.449 5.605 15.137 1.00 95.44 91 ASP A CA 1
ATOM 704 C C . ASP A 1 91 ? -14.494 6.587 15.840 1.00 95.44 91 ASP A C 1
ATOM 706 O O . ASP A 1 91 ? -13.330 6.698 15.457 1.00 95.44 91 ASP A O 1
ATOM 710 N N . GLU A 1 92 ? -14.943 7.252 16.909 1.00 95.69 92 GLU A N 1
ATOM 711 C CA . GLU A 1 92 ? -14.098 8.158 17.695 1.00 95.69 92 GLU A CA 1
ATOM 712 C C . GLU A 1 92 ? -12.993 7.401 18.445 1.00 95.69 92 GLU A C 1
ATOM 714 O O . GLU A 1 92 ? -11.829 7.801 18.428 1.00 95.69 92 GLU A O 1
ATOM 719 N N . GLU A 1 93 ? -13.334 6.280 19.076 1.00 95.56 93 GLU A N 1
ATOM 720 C CA . GLU A 1 93 ? -12.377 5.432 19.790 1.00 95.56 93 GLU A CA 1
ATOM 721 C C . GLU A 1 93 ? -11.372 4.781 18.832 1.00 95.56 93 GLU A C 1
ATOM 723 O O . GLU A 1 93 ? -10.171 4.763 19.111 1.00 95.56 93 GLU A O 1
ATOM 728 N N . ARG A 1 94 ? -11.844 4.312 17.669 1.00 96.81 94 ARG A N 1
ATOM 729 C CA . ARG A 1 94 ? -10.996 3.796 16.589 1.00 96.81 94 ARG A CA 1
ATOM 730 C C . ARG A 1 94 ? -10.025 4.865 16.104 1.00 96.81 94 ARG A C 1
ATOM 732 O O . ARG A 1 94 ? -8.838 4.583 15.960 1.00 96.81 94 ARG A O 1
ATOM 739 N N . TRP A 1 95 ? -10.504 6.088 15.878 1.00 96.88 95 TRP A N 1
ATOM 740 C CA . TRP A 1 95 ? -9.649 7.209 15.499 1.00 96.88 95 TRP A CA 1
ATOM 741 C C . TRP A 1 95 ? -8.588 7.497 16.567 1.00 96.88 95 T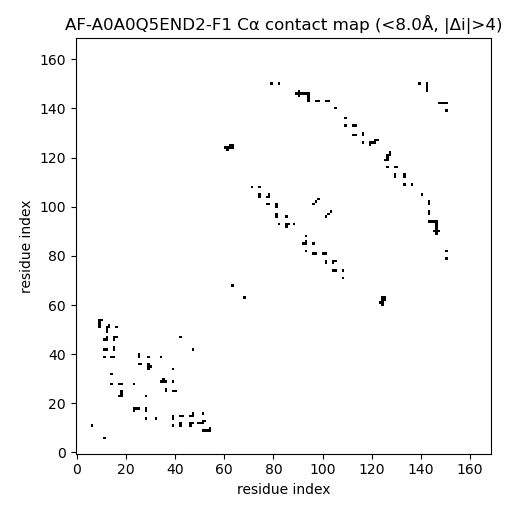RP A C 1
ATOM 743 O O . TRP A 1 95 ? -7.410 7.582 16.234 1.00 96.88 95 TRP A O 1
ATOM 753 N N . ARG A 1 96 ? -8.956 7.558 17.855 1.00 96.56 96 ARG A N 1
ATOM 754 C CA . ARG A 1 96 ? -7.983 7.765 18.947 1.00 96.56 96 ARG A CA 1
ATOM 755 C C . ARG A 1 96 ? -6.898 6.685 18.955 1.00 96.56 96 ARG A C 1
ATOM 757 O O . ARG A 1 96 ? -5.716 7.022 18.956 1.00 96.56 96 ARG A O 1
ATOM 764 N N . LEU A 1 97 ? -7.281 5.409 18.862 1.00 96.19 97 LEU A N 1
ATOM 765 C CA . LEU A 1 97 ? -6.327 4.296 18.814 1.00 96.19 97 LEU A CA 1
ATOM 766 C C . LEU A 1 97 ? -5.400 4.387 17.591 1.00 96.19 97 LEU A C 1
ATOM 768 O O . LEU A 1 97 ? -4.194 4.138 17.687 1.00 96.19 97 LEU A O 1
ATOM 772 N N . ARG A 1 98 ? -5.944 4.782 16.433 1.00 97.44 98 ARG A N 1
ATOM 773 C CA . ARG A 1 98 ? -5.151 5.024 15.223 1.00 97.44 98 ARG A CA 1
ATOM 774 C C . ARG A 1 98 ? -4.130 6.134 15.447 1.00 97.44 98 ARG A C 1
ATOM 776 O O . ARG A 1 98 ? -2.972 5.935 15.097 1.00 97.44 98 ARG A O 1
ATOM 783 N N . GLN A 1 99 ? -4.509 7.248 16.063 1.00 97.81 99 GLN A N 1
ATOM 784 C CA . GLN A 1 99 ? -3.581 8.353 16.320 1.00 97.81 99 GLN A CA 1
ATOM 785 C C . GLN A 1 99 ? -2.481 7.982 17.320 1.00 97.81 99 GLN A C 1
ATOM 787 O O . GLN A 1 99 ? -1.333 8.388 17.144 1.00 97.81 99 GLN A O 1
ATOM 792 N N . GLU A 1 100 ? -2.801 7.177 18.333 1.00 96.75 100 GLU A N 1
ATOM 793 C CA . GLU A 1 100 ? -1.833 6.741 19.342 1.00 96.75 100 GLU A CA 1
ATOM 794 C C . GLU A 1 100 ? -0.840 5.701 18.807 1.00 96.75 100 GLU A C 1
ATOM 796 O O . GLU A 1 100 ? 0.345 5.750 19.142 1.00 96.75 100 GLU A O 1
ATOM 801 N N . ILE A 1 101 ? -1.301 4.763 17.971 1.00 96.81 101 ILE A N 1
ATOM 802 C CA . ILE A 1 101 ? -0.513 3.580 17.592 1.00 96.81 101 ILE A CA 1
ATOM 803 C C . ILE A 1 101 ? -0.267 3.502 16.083 1.00 96.81 101 ILE A C 1
ATOM 805 O O . ILE A 1 101 ? 0.880 3.382 15.644 1.00 96.81 101 ILE A O 1
ATOM 809 N N . ALA A 1 102 ? -1.317 3.561 15.262 1.00 96.94 102 ALA A N 1
ATOM 810 C CA . ALA A 1 102 ? -1.188 3.348 13.820 1.00 96.94 102 ALA A CA 1
ATOM 811 C C . ALA A 1 102 ? -0.470 4.508 13.111 1.00 96.94 102 ALA A C 1
ATOM 813 O O . ALA A 1 102 ? 0.368 4.264 12.245 1.00 96.94 102 ALA A O 1
ATOM 814 N N . ALA A 1 103 ? -0.732 5.757 13.497 1.00 96.75 103 ALA A N 1
ATOM 815 C CA . ALA A 1 103 ? -0.105 6.945 12.930 1.00 96.75 103 ALA A CA 1
ATOM 816 C C . ALA A 1 103 ? 1.426 6.956 13.100 1.00 96.75 103 ALA A C 1
ATOM 818 O O . ALA A 1 103 ? 2.123 7.080 12.087 1.00 96.75 103 ALA A O 1
ATOM 819 N N . PRO A 1 104 ? 2.001 6.745 14.304 1.00 96.88 104 PRO A N 1
ATOM 820 C CA . PRO A 1 104 ? 3.453 6.661 14.439 1.00 96.88 104 PRO A CA 1
ATOM 821 C C . PRO A 1 104 ? 4.053 5.434 13.733 1.00 96.88 104 PRO A C 1
ATOM 823 O O . PRO A 1 104 ? 5.176 5.515 13.233 1.00 96.88 104 PRO A O 1
ATOM 826 N N . LEU A 1 105 ? 3.333 4.307 13.643 1.00 95.88 105 LEU A N 1
ATOM 827 C CA . LEU A 1 105 ? 3.782 3.144 12.864 1.00 95.88 105 LEU A CA 1
ATOM 828 C C . LEU A 1 105 ? 3.825 3.439 11.359 1.00 95.88 105 LEU A C 1
ATOM 830 O O . LEU A 1 105 ? 4.814 3.115 10.699 1.00 95.88 105 LEU A O 1
ATOM 834 N N . ALA A 1 106 ? 2.785 4.078 10.824 1.00 96.44 106 ALA A N 1
ATOM 835 C CA . ALA A 1 106 ? 2.715 4.482 9.426 1.00 96.44 106 ALA A CA 1
ATOM 836 C C . ALA A 1 106 ? 3.812 5.501 9.095 1.00 96.44 106 ALA A C 1
ATOM 838 O O . ALA A 1 106 ? 4.496 5.354 8.086 1.00 96.44 106 ALA A O 1
ATOM 839 N N . GLN A 1 107 ? 4.048 6.480 9.970 1.00 96.25 107 GLN A N 1
ATOM 840 C CA . GLN A 1 107 ? 5.114 7.463 9.786 1.00 96.25 107 GLN A CA 1
ATOM 841 C C . GLN A 1 107 ? 6.503 6.808 9.746 1.00 96.25 107 GLN A C 1
ATOM 843 O O . GLN A 1 107 ? 7.276 7.064 8.824 1.00 96.25 107 GLN A O 1
ATOM 848 N N . LYS A 1 108 ? 6.799 5.887 10.675 1.00 95.38 108 LYS A N 1
ATOM 849 C CA . LYS A 1 108 ? 8.056 5.116 10.658 1.00 95.38 108 LYS A CA 1
ATOM 850 C C . LYS A 1 108 ? 8.213 4.294 9.379 1.00 95.38 108 LYS A C 1
ATOM 852 O O . LYS A 1 108 ? 9.309 4.215 8.828 1.00 95.38 108 LYS A O 1
ATOM 857 N N . LEU A 1 109 ? 7.127 3.688 8.892 1.00 95.38 109 LEU A N 1
ATOM 858 C CA . LEU A 1 109 ? 7.131 2.960 7.623 1.00 95.38 109 LEU A CA 1
ATOM 859 C C . LEU A 1 109 ? 7.422 3.900 6.443 1.00 95.38 109 LEU A C 1
ATOM 861 O O . LEU A 1 109 ? 8.192 3.535 5.558 1.00 95.38 109 LEU A O 1
ATOM 865 N N . HIS A 1 110 ? 6.852 5.106 6.434 1.00 96.19 110 HIS A N 1
ATOM 866 C CA . HIS A 1 110 ? 7.096 6.105 5.394 1.00 96.19 110 HIS A CA 1
ATOM 867 C C . HIS A 1 110 ? 8.560 6.537 5.335 1.00 96.19 110 HIS A C 1
ATOM 869 O O . HIS A 1 110 ? 9.177 6.477 4.272 1.00 96.19 110 HIS A O 1
ATOM 875 N N . GLU A 1 111 ? 9.124 6.915 6.482 1.00 95.94 111 GLU A N 1
ATOM 876 C CA . GLU A 1 111 ? 10.528 7.312 6.615 1.00 95.94 111 GLU A CA 1
ATOM 877 C C . GLU A 1 111 ? 11.463 6.187 6.177 1.00 95.94 111 GLU A C 1
ATOM 879 O O . GLU A 1 111 ? 12.404 6.409 5.415 1.00 95.94 111 GLU A O 1
ATOM 884 N N . TRP A 1 112 ? 11.159 4.954 6.588 1.00 94.44 112 TRP A N 1
ATOM 885 C CA . TRP A 1 112 ? 11.908 3.787 6.153 1.00 94.44 112 TRP A CA 1
ATOM 886 C C . TRP A 1 112 ? 11.815 3.570 4.636 1.00 94.44 112 TRP A C 1
ATOM 888 O O . TRP A 1 112 ? 12.839 3.332 4.002 1.00 94.44 112 TRP A O 1
ATOM 898 N N . MET A 1 113 ? 10.629 3.685 4.027 1.00 94.06 113 MET A N 1
ATOM 899 C CA . MET A 1 113 ? 10.472 3.533 2.573 1.00 94.06 113 MET A CA 1
ATOM 900 C C . MET A 1 113 ? 11.244 4.598 1.790 1.00 94.06 113 MET A C 1
ATOM 902 O O . MET A 1 113 ? 11.834 4.268 0.762 1.00 94.06 113 MET A O 1
ATOM 906 N N . LEU A 1 114 ? 11.264 5.846 2.272 1.00 94.75 114 LEU A N 1
ATOM 907 C CA . LEU A 1 114 ? 12.066 6.924 1.687 1.00 94.75 114 LEU A CA 1
ATOM 908 C C . LEU A 1 114 ? 13.562 6.595 1.770 1.00 94.75 114 LEU A C 1
ATOM 910 O O . LEU A 1 114 ? 14.240 6.590 0.748 1.00 94.75 114 LEU A O 1
ATOM 914 N N . ALA A 1 115 ? 14.048 6.195 2.948 1.00 93.00 115 ALA A N 1
ATOM 915 C CA . ALA A 1 115 ? 15.446 5.810 3.131 1.00 93.00 115 ALA A CA 1
ATOM 916 C C . ALA A 1 115 ? 15.848 4.614 2.249 1.00 93.00 115 ALA A C 1
ATOM 918 O O . ALA A 1 115 ? 16.916 4.615 1.641 1.00 93.00 115 ALA A O 1
ATOM 919 N N . GLN A 1 116 ? 14.991 3.594 2.123 1.00 90.69 116 GLN A N 1
ATOM 920 C CA . GLN A 1 116 ? 15.253 2.466 1.223 1.00 90.69 116 GLN A CA 1
ATOM 921 C C . GLN A 1 116 ? 15.253 2.886 -0.246 1.00 90.69 116 GLN A C 1
ATOM 923 O O . GLN A 1 116 ? 15.998 2.320 -1.046 1.00 90.69 116 GLN A O 1
ATOM 928 N N . ARG A 1 117 ? 14.437 3.872 -0.625 1.00 91.00 117 ARG A N 1
ATOM 929 C CA . ARG A 1 117 ? 14.365 4.329 -2.011 1.00 91.00 117 ARG A CA 1
ATOM 930 C C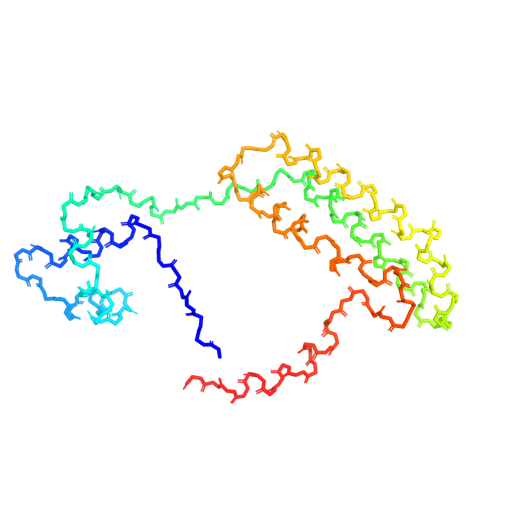 . ARG A 1 117 ? 15.665 4.983 -2.479 1.00 91.00 117 ARG A C 1
ATOM 932 O O . ARG A 1 117 ? 16.013 4.805 -3.648 1.00 91.00 117 ARG A O 1
ATOM 939 N N . ASP A 1 118 ? 16.375 5.659 -1.580 1.00 89.88 118 ASP A N 1
ATOM 940 C CA . ASP A 1 118 ? 17.675 6.285 -1.853 1.00 89.88 118 ASP A CA 1
ATOM 941 C C . ASP A 1 118 ? 18.810 5.258 -1.993 1.00 89.88 118 ASP A C 1
ATOM 943 O O . ASP A 1 118 ? 19.777 5.480 -2.721 1.00 89.88 118 ASP A O 1
ATOM 947 N N . LEU A 1 119 ? 18.687 4.104 -1.331 1.00 87.62 119 LEU A N 1
ATOM 948 C CA . LEU A 1 119 ? 19.694 3.035 -1.354 1.00 87.62 119 LEU A CA 1
ATOM 949 C C . LEU A 1 119 ? 19.568 2.104 -2.567 1.00 87.62 119 LEU A C 1
ATOM 951 O O . LEU A 1 119 ? 20.498 1.364 -2.894 1.00 87.62 119 LEU A O 1
ATOM 955 N N . VAL A 1 120 ? 18.408 2.096 -3.219 1.00 86.06 120 VAL A N 1
ATOM 956 C CA . VAL A 1 120 ? 18.074 1.127 -4.261 1.00 86.06 120 VAL A CA 1
ATOM 957 C C . VAL A 1 120 ? 18.291 1.721 -5.663 1.00 86.06 120 VAL A C 1
ATOM 959 O O . VAL A 1 120 ? 17.841 2.833 -5.937 1.00 86.06 120 VAL A O 1
ATOM 962 N N . PRO A 1 121 ? 18.873 0.963 -6.619 1.00 86.88 121 PRO A N 1
ATOM 963 C CA . PRO A 1 121 ? 19.013 1.414 -8.004 1.00 86.88 121 PRO A CA 1
ATOM 964 C C . PRO A 1 121 ? 17.670 1.767 -8.663 1.00 86.88 121 PRO A C 1
ATOM 966 O O . PRO A 1 121 ? 16.733 0.961 -8.637 1.00 86.88 121 PRO A O 1
ATOM 969 N N . GLU A 1 122 ? 17.598 2.916 -9.347 1.00 79.62 122 GLU A N 1
ATOM 970 C CA . GLU A 1 122 ? 16.354 3.462 -9.928 1.00 79.62 122 GLU A CA 1
ATOM 971 C C . GLU A 1 122 ? 15.620 2.508 -10.882 1.00 79.62 122 GLU A C 1
ATOM 973 O O . GLU A 1 122 ? 14.393 2.490 -10.955 1.00 79.62 122 GLU A O 1
ATOM 978 N N . VAL A 1 123 ? 16.360 1.697 -11.638 1.00 80.81 123 VAL A N 1
ATOM 979 C CA . VAL A 1 123 ? 15.784 0.801 -12.654 1.00 80.81 123 VAL A CA 1
ATOM 980 C C . VAL A 1 123 ? 15.217 -0.499 -12.076 1.00 80.81 123 VAL A C 1
ATOM 982 O O . VAL A 1 123 ? 14.582 -1.272 -12.804 1.00 80.81 123 VAL A O 1
ATOM 985 N N . SER A 1 124 ? 15.430 -0.752 -10.783 1.00 83.75 124 SER A N 1
ATOM 986 C CA . SER A 1 124 ? 15.049 -2.003 -10.129 1.00 83.75 124 SER A CA 1
ATOM 987 C C . SER A 1 124 ? 13.531 -2.150 -9.949 1.00 83.75 124 SER A C 1
ATOM 989 O O . SER A 1 124 ? 12.764 -1.183 -9.929 1.00 83.75 124 SER A O 1
ATOM 991 N N . ALA A 1 125 ? 13.078 -3.398 -9.802 1.00 82.44 125 ALA A N 1
ATOM 992 C CA . ALA A 1 125 ? 11.687 -3.696 -9.458 1.00 82.44 125 ALA A CA 1
ATOM 993 C C . ALA A 1 125 ? 11.314 -3.141 -8.070 1.00 82.44 125 ALA A C 1
ATOM 995 O O . ALA A 1 125 ? 10.202 -2.652 -7.883 1.00 82.44 125 ALA A O 1
ATOM 996 N N . THR A 1 126 ? 12.266 -3.150 -7.135 1.00 84.19 126 THR A N 1
ATOM 997 C CA . THR A 1 126 ? 12.141 -2.555 -5.803 1.00 84.19 126 THR A CA 1
ATOM 998 C C . THR A 1 126 ? 11.874 -1.059 -5.854 1.00 84.19 126 THR A C 1
ATOM 1000 O O . THR A 1 126 ? 10.916 -0.605 -5.236 1.00 84.19 126 THR A O 1
ATOM 1003 N N . ALA A 1 127 ? 12.674 -0.300 -6.611 1.00 86.88 127 ALA A N 1
ATOM 1004 C CA . ALA A 1 127 ? 12.490 1.143 -6.745 1.00 86.88 127 ALA A CA 1
ATOM 1005 C C . ALA A 1 127 ? 11.088 1.461 -7.276 1.00 86.88 127 ALA A C 1
ATOM 1007 O O . ALA A 1 127 ? 10.372 2.264 -6.691 1.00 86.88 127 ALA A O 1
ATOM 1008 N N . LYS A 1 128 ? 10.635 0.731 -8.305 1.00 88.00 128 LYS A N 1
ATOM 1009 C CA . LYS A 1 128 ? 9.272 0.873 -8.844 1.00 88.00 128 LYS A CA 1
ATOM 1010 C C . LYS A 1 128 ? 8.182 0.559 -7.820 1.00 88.00 128 LYS A C 1
ATOM 1012 O O . LYS A 1 128 ? 7.146 1.220 -7.827 1.00 88.00 128 LYS A O 1
ATOM 1017 N N . ALA A 1 129 ? 8.380 -0.458 -6.982 1.00 88.56 129 ALA A N 1
ATOM 1018 C CA . ALA A 1 129 ? 7.423 -0.815 -5.939 1.00 88.56 129 ALA A CA 1
ATOM 1019 C C . ALA A 1 129 ? 7.345 0.275 -4.857 1.00 88.56 129 ALA A C 1
ATOM 1021 O O . ALA A 1 129 ? 6.246 0.712 -4.523 1.00 88.56 129 ALA A O 1
ATOM 1022 N N . LEU A 1 130 ? 8.496 0.763 -4.383 1.00 91.44 130 LEU A N 1
ATOM 1023 C CA . LEU A 1 130 ? 8.580 1.874 -3.432 1.00 91.44 130 LEU A CA 1
ATOM 1024 C C . LEU A 1 130 ? 7.952 3.147 -4.012 1.00 91.44 130 LEU A C 1
ATOM 1026 O O . LEU A 1 130 ? 7.084 3.735 -3.377 1.00 91.44 130 LEU A O 1
ATOM 1030 N N . ASP A 1 131 ? 8.296 3.514 -5.249 1.00 93.31 131 ASP A N 1
ATOM 1031 C CA . ASP A 1 131 ? 7.739 4.682 -5.941 1.00 93.31 131 ASP A CA 1
ATOM 1032 C C . ASP A 1 131 ? 6.214 4.592 -6.077 1.00 93.31 131 ASP A C 1
ATOM 1034 O O . ASP A 1 131 ? 5.507 5.589 -5.920 1.00 93.31 131 ASP A O 1
ATOM 1038 N N . CYS A 1 132 ? 5.683 3.397 -6.353 1.00 91.62 132 CYS A N 1
ATOM 1039 C CA . CYS A 1 132 ? 4.243 3.173 -6.443 1.00 91.62 132 CYS A CA 1
ATOM 1040 C C . CYS A 1 132 ? 3.541 3.459 -5.107 1.00 91.62 132 CYS A C 1
ATOM 1042 O O . CYS A 1 132 ? 2.526 4.164 -5.091 1.00 91.62 132 CYS A O 1
ATOM 1044 N N . SER A 1 133 ? 4.094 2.943 -4.007 1.00 93.31 133 SER A N 1
ATOM 1045 C CA . SER A 1 133 ? 3.570 3.148 -2.655 1.00 93.31 133 SER A CA 1
ATOM 1046 C C . SER A 1 133 ? 3.699 4.607 -2.218 1.00 93.31 133 SER A C 1
ATOM 1048 O O . SER A 1 133 ? 2.702 5.221 -1.841 1.00 93.31 133 SER A O 1
ATOM 1050 N N . LEU A 1 134 ? 4.894 5.196 -2.347 1.00 95.31 134 LEU A N 1
ATOM 1051 C CA . LEU A 1 134 ? 5.194 6.575 -1.947 1.00 95.31 134 LEU A CA 1
ATOM 1052 C C . LEU A 1 134 ? 4.326 7.588 -2.700 1.00 95.31 134 LEU A C 1
ATOM 1054 O O . LEU A 1 134 ? 3.741 8.484 -2.096 1.00 95.31 134 LEU A O 1
ATOM 1058 N N . LYS A 1 135 ? 4.134 7.401 -4.012 1.00 96.50 135 LYS A N 1
ATOM 1059 C CA . LYS A 1 135 ? 3.268 8.270 -4.825 1.00 96.50 135 LYS A CA 1
ATOM 1060 C C . LYS A 1 135 ? 1.815 8.302 -4.337 1.00 96.50 135 LYS A C 1
ATOM 1062 O O . LYS A 1 135 ? 1.098 9.263 -4.611 1.00 96.50 135 LYS A O 1
ATOM 1067 N N . ARG A 1 136 ? 1.355 7.243 -3.671 1.00 94.81 136 ARG A N 1
ATOM 1068 C CA . ARG A 1 136 ? -0.024 7.098 -3.183 1.00 94.81 136 ARG A CA 1
ATOM 1069 C C . ARG A 1 136 ? -0.130 7.210 -1.667 1.00 94.81 136 ARG A C 1
ATOM 1071 O O . ARG A 1 136 ? -1.208 6.956 -1.142 1.00 94.81 136 ARG A O 1
ATOM 1078 N N . TRP A 1 137 ? 0.941 7.610 -0.984 1.00 96.00 137 TRP A N 1
ATOM 1079 C CA . TRP A 1 137 ? 1.022 7.595 0.473 1.00 96.00 137 TRP A CA 1
ATOM 1080 C C . TRP A 1 137 ? -0.172 8.280 1.145 1.00 96.00 137 TRP A C 1
ATOM 1082 O O . TRP A 1 137 ? -0.854 7.656 1.947 1.00 96.00 137 TRP A O 1
ATOM 1092 N N . VAL A 1 138 ? -0.516 9.496 0.705 1.00 94.62 138 VAL A N 1
ATOM 1093 C CA . VAL A 1 138 ? -1.667 10.262 1.224 1.00 94.62 138 VAL A CA 1
ATOM 1094 C C . VAL A 1 138 ? -2.980 9.477 1.144 1.00 94.62 138 VAL A C 1
ATOM 1096 O O . VAL A 1 138 ? -3.799 9.542 2.054 1.00 94.62 138 VAL A O 1
ATOM 1099 N N . ALA A 1 139 ? -3.194 8.720 0.065 1.00 92.81 139 ALA A N 1
ATOM 1100 C CA . ALA A 1 139 ? -4.388 7.893 -0.076 1.00 92.81 139 ALA A CA 1
ATOM 1101 C C . ALA A 1 139 ? -4.331 6.654 0.831 1.00 92.81 139 ALA A C 1
ATOM 1103 O O . ALA A 1 139 ? -5.345 6.285 1.413 1.00 92.81 139 ALA A O 1
ATOM 1104 N N . LEU A 1 140 ? -3.152 6.037 0.972 1.00 93.88 140 LEU A N 1
ATOM 1105 C CA . LEU A 1 140 ? -2.936 4.865 1.827 1.00 93.88 140 LEU A CA 1
ATOM 1106 C C . LEU A 1 140 ? -3.098 5.182 3.319 1.00 93.88 140 LEU A C 1
ATOM 1108 O O . LEU A 1 140 ? -3.499 4.309 4.079 1.00 93.88 140 LEU A O 1
ATOM 1112 N N . THR A 1 141 ? -2.811 6.412 3.744 1.00 96.00 14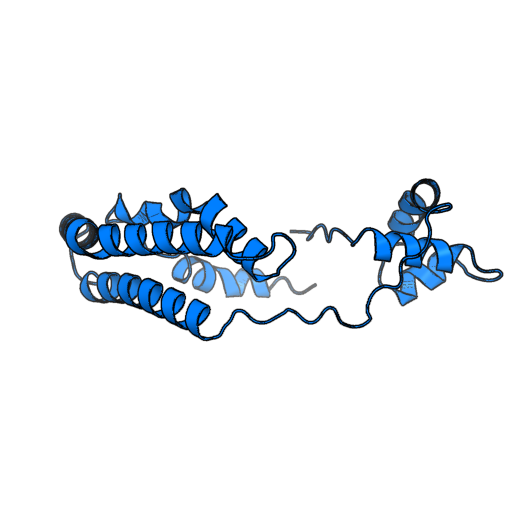1 THR A N 1
ATOM 1113 C CA . THR A 1 141 ? -2.919 6.831 5.150 1.00 96.00 141 THR A CA 1
ATOM 1114 C C . THR A 1 141 ? -4.213 7.558 5.480 1.00 96.00 141 THR A C 1
ATOM 1116 O O . THR A 1 141 ? -4.419 7.916 6.633 1.00 96.00 141 THR A O 1
ATOM 1119 N N . ARG A 1 142 ? -5.106 7.777 4.507 1.00 95.50 142 ARG A N 1
ATOM 1120 C CA . ARG A 1 142 ? -6.316 8.589 4.707 1.00 95.50 142 ARG A CA 1
ATOM 1121 C C . ARG A 1 142 ? -7.242 8.044 5.796 1.00 95.50 142 ARG A C 1
ATOM 1123 O O . ARG A 1 142 ? -7.892 8.825 6.479 1.00 95.50 142 ARG A O 1
ATOM 1130 N N . TYR A 1 143 ? -7.286 6.724 5.964 1.00 95.44 143 TYR A N 1
ATOM 1131 C CA . TYR A 1 143 ? -8.090 6.074 7.001 1.00 95.44 143 TYR A CA 1
ATOM 1132 C C . TYR A 1 143 ? -7.655 6.468 8.426 1.00 95.44 143 TYR A C 1
ATOM 1134 O O . TYR A 1 143 ? -8.453 6.398 9.352 1.00 95.44 143 TYR A O 1
ATOM 1142 N N . LEU A 1 144 ? -6.413 6.920 8.623 1.00 96.31 144 LEU A N 1
ATOM 1143 C CA . LEU A 1 144 ? -5.943 7.372 9.936 1.00 96.31 144 LEU A CA 1
ATOM 1144 C C . LEU A 1 144 ? -6.680 8.632 10.406 1.00 96.31 144 LEU A C 1
ATOM 1146 O O . LEU A 1 144 ? -6.914 8.792 11.599 1.00 96.31 144 LEU A O 1
ATOM 1150 N N . ASP A 1 145 ? -7.100 9.483 9.468 1.00 94.56 145 ASP A N 1
ATOM 1151 C CA . ASP A 1 145 ? -7.787 10.741 9.770 1.00 94.56 145 ASP A CA 1
ATOM 1152 C C . ASP A 1 145 ? -9.285 10.554 10.062 1.00 94.56 145 ASP A C 1
ATOM 1154 O O . ASP A 1 145 ? -9.914 11.462 10.601 1.00 94.56 145 ASP A O 1
ATOM 1158 N N . ASP A 1 146 ? -9.869 9.414 9.681 1.00 93.38 146 ASP A N 1
ATOM 1159 C CA . ASP A 1 146 ? -11.313 9.178 9.726 1.00 93.38 146 ASP A CA 1
ATOM 1160 C C . ASP A 1 146 ? -11.622 7.767 10.239 1.00 93.38 146 ASP A C 1
ATOM 1162 O O . ASP A 1 146 ? -11.427 6.769 9.540 1.00 93.38 146 ASP A O 1
ATOM 1166 N N . GLY A 1 147 ? -12.138 7.696 11.468 1.00 91.62 147 GLY A N 1
ATOM 1167 C CA . GLY A 1 147 ? -12.508 6.450 12.134 1.00 91.62 147 GLY A CA 1
ATOM 1168 C C . GLY A 1 147 ? -13.537 5.611 11.376 1.00 91.62 147 GLY A C 1
ATOM 1169 O O . GLY A 1 147 ? -13.490 4.387 11.476 1.00 91.62 147 GLY A O 1
ATOM 1170 N N . ALA A 1 148 ? -14.410 6.218 10.569 1.00 92.62 148 ALA A N 1
ATOM 1171 C CA . ALA A 1 148 ? -15.423 5.495 9.800 1.00 92.62 148 ALA A CA 1
ATOM 1172 C C . ALA A 1 148 ? -14.846 4.832 8.535 1.00 92.62 148 ALA A C 1
ATOM 1174 O O . ALA A 1 148 ? -15.458 3.931 7.954 1.00 92.62 148 ALA A O 1
ATOM 1175 N N . VAL A 1 149 ? -13.663 5.265 8.089 1.00 92.88 149 VAL A N 1
ATOM 1176 C CA . VAL A 1 149 ? -13.020 4.745 6.880 1.00 92.88 149 VAL A CA 1
ATOM 1177 C C . VAL A 1 149 ? -12.238 3.466 7.213 1.00 92.88 149 VAL A C 1
ATOM 1179 O O . VAL A 1 149 ? -11.399 3.472 8.124 1.00 92.88 149 VAL A O 1
ATOM 1182 N N . PRO A 1 150 ? -12.474 2.351 6.492 1.00 91.50 150 PRO A N 1
ATOM 1183 C CA . PRO A 1 150 ? -11.686 1.134 6.652 1.00 91.50 150 PRO A CA 1
ATOM 1184 C C . PRO A 1 150 ? -10.279 1.302 6.064 1.00 91.50 150 PRO A C 1
ATOM 1186 O O . PRO A 1 150 ? -10.070 2.067 5.122 1.00 91.50 150 PRO A O 1
ATOM 1189 N N . ILE A 1 151 ? -9.317 0.540 6.591 1.00 93.62 151 ILE A N 1
ATOM 1190 C CA . ILE A 1 151 ? -7.921 0.544 6.119 1.00 93.62 151 ILE A CA 1
ATOM 1191 C C . ILE A 1 151 ? -7.769 0.128 4.645 1.00 93.62 151 ILE A C 1
ATOM 1193 O O . ILE A 1 151 ? -6.857 0.589 3.960 1.00 93.62 151 ILE A O 1
ATOM 1197 N N . ASP A 1 152 ? -8.658 -0.733 4.143 1.00 91.94 152 ASP A N 1
ATOM 1198 C CA . ASP A 1 152 ? -8.643 -1.218 2.768 1.00 91.94 152 ASP A CA 1
ATOM 1199 C C . ASP A 1 152 ? -10.058 -1.329 2.176 1.00 91.94 152 ASP A C 1
ATOM 1201 O O . ASP A 1 152 ? -11.077 -1.226 2.863 1.00 91.94 152 ASP A O 1
ATOM 1205 N N . ASN A 1 153 ? -10.121 -1.523 0.861 1.00 89.56 153 ASN A N 1
ATOM 1206 C CA . ASN A 1 153 ? -11.361 -1.706 0.115 1.00 89.56 153 ASN A CA 1
ATOM 1207 C C . ASN A 1 153 ? -11.690 -3.190 -0.147 1.00 89.56 153 ASN A C 1
ATOM 1209 O O . ASN A 1 153 ? -12.613 -3.470 -0.918 1.00 89.56 153 ASN A O 1
ATOM 1213 N N . ASN A 1 154 ? -10.982 -4.144 0.474 1.00 89.81 154 ASN A N 1
ATOM 1214 C CA . ASN A 1 154 ? -11.145 -5.576 0.208 1.00 89.81 154 ASN A CA 1
ATOM 1215 C C . ASN A 1 154 ? -12.589 -6.063 0.399 1.00 89.81 154 ASN A C 1
ATOM 1217 O O . ASN A 1 154 ? -13.050 -6.844 -0.438 1.00 89.81 154 ASN A O 1
ATOM 1221 N N . PRO A 1 155 ? -13.353 -5.625 1.424 1.00 85.94 155 PRO A N 1
ATOM 1222 C CA . PRO A 1 155 ? -14.753 -6.024 1.562 1.00 85.94 155 PRO A CA 1
ATOM 1223 C C . PRO A 1 155 ? -15.602 -5.613 0.354 1.00 85.94 155 PRO A C 1
ATOM 1225 O O . PRO A 1 155 ? -16.393 -6.410 -0.159 1.00 85.94 155 PRO A O 1
ATOM 1228 N N . VAL A 1 156 ? -15.395 -4.393 -0.147 1.00 87.75 156 VAL A N 1
ATOM 1229 C CA . VAL A 1 156 ? -16.099 -3.870 -1.324 1.00 87.75 156 VAL A CA 1
ATOM 1230 C C . VAL A 1 156 ? -15.698 -4.660 -2.566 1.00 87.75 156 VAL A C 1
ATOM 1232 O O . VAL A 1 156 ? -16.570 -5.129 -3.297 1.00 87.75 156 VAL A O 1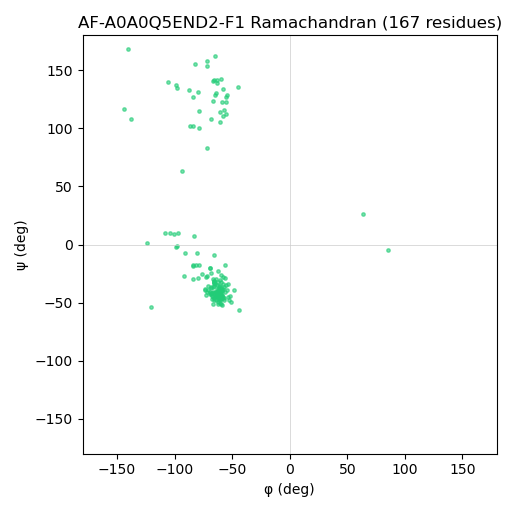
ATOM 1235 N N . GLU A 1 157 ? -14.397 -4.873 -2.780 1.00 88.50 157 GLU A N 1
ATOM 1236 C CA . GLU A 1 157 ? -13.892 -5.649 -3.916 1.00 88.50 157 GLU A CA 1
ATOM 1237 C C . GLU A 1 157 ? -14.421 -7.086 -3.916 1.00 88.50 157 GLU A C 1
ATOM 1239 O O . GLU A 1 157 ? -14.880 -7.578 -4.947 1.00 88.50 157 GLU A O 1
ATOM 1244 N N . ASN A 1 158 ? -14.417 -7.750 -2.758 1.00 88.75 158 ASN A N 1
ATOM 1245 C CA . ASN A 1 158 ? -14.963 -9.094 -2.587 1.00 88.75 158 ASN A CA 1
ATOM 1246 C C . ASN A 1 158 ? -16.467 -9.140 -2.896 1.00 88.75 158 ASN A C 1
ATOM 1248 O O . ASN A 1 158 ? -16.927 -10.102 -3.508 1.00 88.75 158 ASN A O 1
ATOM 1252 N N . THR A 1 159 ? -17.213 -8.093 -2.532 1.00 90.12 159 THR A N 1
ATOM 1253 C CA . THR A 1 159 ? -18.662 -7.992 -2.771 1.00 90.12 159 THR A CA 1
ATOM 1254 C C . THR A 1 159 ? -18.992 -7.822 -4.253 1.00 90.12 159 THR A C 1
A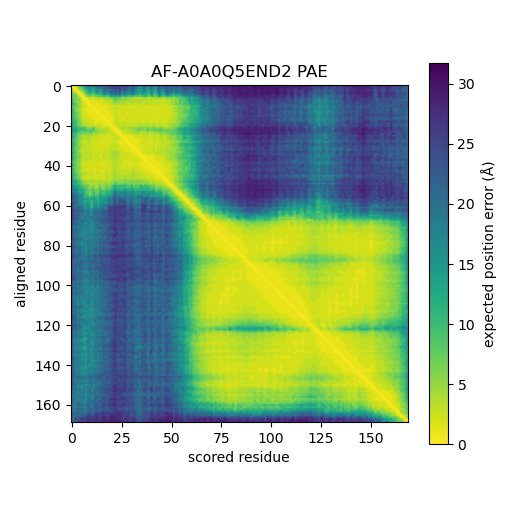TOM 1256 O O . THR A 1 159 ? -19.923 -8.446 -4.755 1.00 90.12 159 THR A O 1
ATOM 1259 N N . ILE A 1 160 ? -18.219 -7.015 -4.988 1.00 89.25 160 ILE A N 1
ATOM 1260 C CA . ILE A 1 160 ? -18.453 -6.779 -6.425 1.00 89.25 160 ILE A CA 1
ATOM 1261 C C . ILE A 1 160 ? -17.829 -7.856 -7.322 1.00 89.25 160 ILE A C 1
ATOM 1263 O O . ILE A 1 160 ? -18.194 -7.970 -8.497 1.00 89.25 160 ILE A O 1
ATOM 1267 N N . ARG A 1 161 ? -16.882 -8.649 -6.799 1.00 86.44 161 ARG A N 1
ATOM 1268 C CA . ARG A 1 161 ? -16.139 -9.663 -7.563 1.00 86.44 161 ARG A CA 1
ATOM 1269 C C . ARG A 1 161 ? -17.045 -10.630 -8.338 1.00 86.44 161 ARG A C 1
ATOM 1271 O O . ARG A 1 161 ? -16.753 -10.839 -9.516 1.00 86.44 161 ARG A O 1
ATOM 1278 N N . PRO A 1 162 ? -18.144 -11.178 -7.781 1.00 86.88 162 PRO A N 1
ATOM 1279 C CA . PRO A 1 162 ? -19.037 -12.067 -8.530 1.00 86.88 162 PRO A CA 1
ATOM 1280 C C . PRO A 1 162 ? -19.610 -11.421 -9.800 1.00 86.88 162 PRO A C 1
ATOM 1282 O O . PRO A 1 162 ? -19.717 -12.070 -10.838 1.00 86.88 162 PRO A O 1
ATOM 1285 N N . TRP A 1 163 ? -19.921 -10.123 -9.759 1.00 80.06 163 TRP A N 1
ATOM 1286 C CA . TRP A 1 163 ? -20.486 -9.396 -10.901 1.00 80.06 163 TRP A CA 1
ATOM 1287 C C . TRP A 1 163 ? -19.423 -8.996 -11.928 1.00 80.06 163 TRP A C 1
ATOM 1289 O O . TRP A 1 163 ? -19.713 -8.892 -13.121 1.00 80.06 163 TRP A O 1
ATOM 1299 N N . ALA A 1 164 ? -18.185 -8.780 -11.477 1.00 74.19 164 ALA A N 1
ATOM 1300 C CA . ALA A 1 164 ? -17.048 -8.516 -12.351 1.00 74.19 164 ALA A CA 1
ATOM 1301 C C . ALA A 1 164 ? -16.602 -9.778 -13.110 1.00 74.19 164 ALA A C 1
ATOM 1303 O O . ALA A 1 164 ? -16.311 -9.694 -14.302 1.00 74.19 164 ALA A O 1
ATOM 1304 N N . LEU A 1 165 ? -16.591 -10.938 -12.443 1.00 69.50 165 LEU A N 1
ATOM 1305 C CA . LEU A 1 165 ? -16.185 -12.220 -13.033 1.00 69.50 165 LEU A CA 1
ATOM 1306 C C . LEU A 1 165 ? -17.252 -12.834 -13.953 1.00 69.50 165 LEU A C 1
ATOM 1308 O O . LEU A 1 165 ? -16.900 -13.549 -14.885 1.00 69.50 165 LEU A O 1
ATOM 1312 N N . GLY A 1 166 ? -18.536 -12.512 -13.756 1.00 58.00 166 GLY A N 1
ATOM 1313 C CA . GLY A 1 166 ? -19.620 -12.914 -14.665 1.00 58.00 166 GLY A CA 1
ATOM 1314 C C . GLY A 1 166 ? -19.537 -12.288 -16.066 1.00 58.00 166 GLY A C 1
ATOM 1315 O O . GLY A 1 166 ? -20.260 -12.695 -16.971 1.00 58.00 166 GLY A O 1
ATOM 1316 N N . ARG A 1 167 ? -18.636 -11.318 -16.274 1.00 58.50 167 ARG A N 1
ATOM 1317 C CA . ARG A 1 167 ? -18.301 -10.747 -17.586 1.00 58.50 167 ARG A CA 1
ATOM 1318 C C . ARG A 1 167 ? -17.094 -11.482 -18.172 1.00 58.50 167 ARG A C 1
ATOM 1320 O O . ARG A 1 167 ? -16.024 -10.896 -18.320 1.00 58.50 167 ARG A O 1
ATOM 1327 N N . SER A 1 168 ? -17.245 -12.773 -18.447 1.00 53.22 168 SER A N 1
ATOM 1328 C CA . SER A 1 168 ? -16.206 -13.533 -19.143 1.00 53.22 168 SER A CA 1
ATOM 1329 C C . SER A 1 168 ? -16.267 -13.235 -20.646 1.00 53.22 168 SER A C 1
ATOM 1331 O O . SER A 1 168 ? -17.283 -13.519 -21.274 1.00 53.22 168 SER A O 1
ATOM 1333 N N . ASN A 1 169 ? -15.181 -12.612 -21.126 1.00 49.06 169 ASN A N 1
ATOM 1334 C CA . ASN A 1 169 ? -14.632 -12.468 -22.489 1.00 49.06 169 ASN A CA 1
ATOM 1335 C C . ASN A 1 169 ? -15.560 -12.243 -23.691 1.00 49.06 169 ASN A C 1
ATOM 1337 O O . ASN A 1 169 ? -16.166 -13.214 -24.186 1.00 49.06 169 ASN A O 1
#

Mean predicted aligned error: 13.33 Å

Nearest PDB structures (foldseek):
  5z4z-assembly1_A  TM=4.181E-01  e=1.818E+00  unclassified
  5z4y-assembly1_B  TM=4.179E-01  e=2.016E+00  unclassified
  9f14-assembly1_A  TM=4.162E-01  e=2.123E+00  Klebsiella aerogenes
  4hx7-assembly1_A  TM=2.425E-01  e=2.893E+00  Bacillus subtilis subsp. subtilis str. 168
  3r61-assembly1_B  TM=2.497E-01  e=4.604E+00  Bacillus subtilis

Solvent-accessible surface area (backbone atoms only — not comparable to full-atom values): 9961 Å² total; per-residue (Å²): 132,85,78,81,78,77,77,54,71,50,57,54,18,43,58,36,51,55,41,67,40,91,90,45,46,55,65,58,5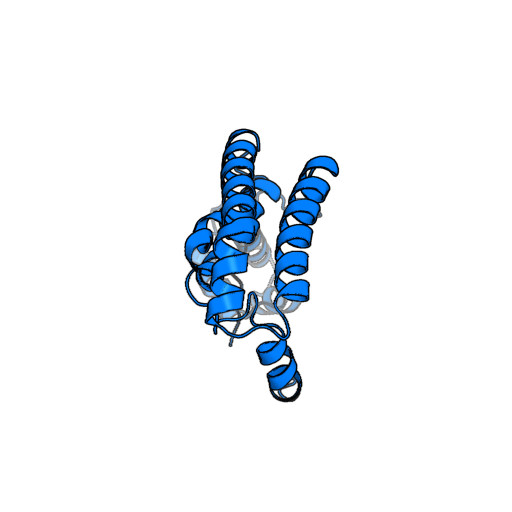4,16,61,77,70,76,43,62,46,73,60,53,62,67,41,38,88,77,22,68,89,48,80,63,57,82,75,67,95,65,76,78,73,64,72,68,59,67,68,61,53,50,53,53,51,50,53,52,50,51,44,55,48,52,52,61,71,34,64,89,46,53,42,68,58,28,23,51,52,25,58,74,49,37,46,59,50,51,50,53,48,52,56,49,49,54,57,50,48,76,75,40,60,76,88,39,62,54,30,51,51,47,51,56,50,61,77,40,39,72,70,69,52,46,33,55,82,32,40,83,47,63,86,64,62,60,71,59,51,61,68,48,41,66,69,58,62,71,66,71,128

Sequence (169 aa):
MRQRSSYLKPFKAQVVQECLKPGASVSSVAISHGINASVIRKWLPIYRDKPVAPLPAFVPLQPMPKQLAEQALHSIGGLYEVERQAKDMSDEERWRLRQEIAAPLAQKLHEWMLAQRDLVPEVSATAKALDCSLKRWVALTRYLDDGAVPIDNNPVENTIRPWALGRSN